Protein AF-A0A3C1SUD7-F1 (afdb_monomer_lite)

Secondary structure (DSSP, 8-state):
--HHHHHHHHHHHHHT--S----HHHHHHHHHHHHHHHHHHHHHHHHHHHHHHTT--HHHHHHTSTT--HHHHHHHHTTSSPPPHHHHHHHHHHHTS-HHHHTTS--STTS-HHHHHHHHHHHHS-HHHHHHHHHHHHHHHHHHHTTSPPPPP------

Structure (mmCIF, N/CA/C/O backbone):
data_AF-A0A3C1SUD7-F1
#
_entry.id   AF-A0A3C1SUD7-F1
#
loop_
_atom_site.group_PDB
_atom_site.id
_atom_site.type_symbol
_atom_site.label_atom_id
_atom_site.label_alt_id
_atom_site.label_comp_id
_atom_site.label_asym_id
_atom_site.label_entity_id
_atom_site.label_seq_id
_atom_site.pdbx_PDB_ins_code
_atom_site.Cartn_x
_atom_site.Cartn_y
_atom_site.Cartn_z
_atom_site.occupancy
_atom_site.B_iso_or_equiv
_atom_site.auth_seq_id
_atom_site.auth_comp_id
_atom_site.auth_asym_id
_atom_site.auth_atom_id
_atom_site.pdbx_PDB_model_num
ATOM 1 N N . MET A 1 1 ? -6.027 -28.498 -13.500 1.00 49.06 1 MET A N 1
ATOM 2 C CA . MET A 1 1 ? -5.693 -28.806 -14.909 1.00 49.06 1 MET A CA 1
ATOM 3 C C . MET A 1 1 ? -4.514 -29.762 -14.927 1.00 49.06 1 MET A C 1
ATOM 5 O O . MET A 1 1 ? -3.540 -29.507 -14.231 1.00 49.06 1 MET A O 1
ATOM 9 N N . ASP A 1 2 ? -4.623 -30.867 -15.660 1.00 50.50 2 ASP A N 1
ATOM 10 C CA . ASP A 1 2 ? -3.575 -31.888 -15.767 1.00 50.50 2 ASP A CA 1
ATOM 11 C C . ASP A 1 2 ? -2.353 -31.338 -16.530 1.00 50.50 2 ASP A C 1
ATOM 13 O O . ASP A 1 2 ? -2.464 -30.902 -17.681 1.00 50.50 2 ASP A O 1
ATOM 17 N N . LYS A 1 3 ? -1.181 -31.347 -15.877 1.00 41.31 3 LYS A N 1
ATOM 18 C CA . LYS A 1 3 ? 0.098 -30.845 -16.417 1.00 41.31 3 LYS A CA 1
ATOM 19 C C . LYS A 1 3 ? 0.487 -31.544 -17.729 1.00 41.31 3 LYS A C 1
ATOM 21 O O . LYS A 1 3 ? 1.135 -30.938 -18.581 1.00 41.31 3 LYS A O 1
ATOM 26 N N . THR A 1 4 ? 0.024 -32.776 -17.925 1.00 48.00 4 THR A N 1
ATOM 27 C CA . THR A 1 4 ? 0.282 -33.605 -19.110 1.00 48.00 4 THR A CA 1
ATOM 28 C C . THR A 1 4 ? -0.494 -33.114 -20.334 1.00 48.00 4 THR A C 1
ATOM 30 O O . THR A 1 4 ? 0.009 -33.145 -21.459 1.00 48.00 4 THR A O 1
ATOM 33 N N . ILE A 1 5 ? -1.708 -32.595 -20.120 1.00 55.41 5 ILE A N 1
ATOM 34 C CA . ILE A 1 5 ? -2.560 -32.035 -21.179 1.00 55.41 5 ILE A CA 1
ATOM 35 C C . ILE A 1 5 ? -2.027 -30.669 -21.629 1.00 55.41 5 ILE A C 1
ATOM 37 O O . ILE A 1 5 ? -2.011 -30.381 -22.826 1.00 55.41 5 ILE A O 1
ATOM 41 N N . TYR A 1 6 ? -1.528 -29.849 -20.696 1.00 51.22 6 TYR A N 1
ATOM 42 C CA . TYR A 1 6 ? -0.925 -28.550 -21.015 1.00 51.22 6 TYR A CA 1
ATOM 43 C C . TYR A 1 6 ? 0.337 -28.708 -21.874 1.00 51.22 6 TYR A C 1
ATOM 45 O O . TYR A 1 6 ? 0.455 -28.067 -22.917 1.00 51.22 6 TYR A O 1
ATOM 53 N N . ALA A 1 7 ? 1.228 -29.634 -21.506 1.00 52.72 7 ALA A N 1
ATOM 54 C CA . ALA A 1 7 ? 2.446 -29.908 -22.265 1.00 52.72 7 ALA A CA 1
ATOM 55 C C . ALA A 1 7 ? 2.154 -30.380 -23.703 1.00 52.72 7 ALA A C 1
ATOM 57 O O . ALA A 1 7 ? 2.740 -29.857 -24.650 1.00 52.72 7 ALA A O 1
ATOM 58 N N . LYS A 1 8 ? 1.196 -31.302 -23.893 1.00 57.69 8 LYS A N 1
ATOM 59 C CA . LYS A 1 8 ? 0.805 -31.783 -25.233 1.00 57.69 8 LYS A CA 1
ATOM 60 C C . LYS A 1 8 ? 0.144 -30.699 -26.086 1.00 57.69 8 LYS A C 1
ATOM 62 O O . LYS A 1 8 ? 0.403 -30.630 -27.285 1.00 57.69 8 LYS A O 1
ATOM 67 N N . ARG A 1 9 ? -0.683 -29.838 -25.483 1.00 54.16 9 ARG A N 1
ATOM 68 C CA . ARG A 1 9 ? -1.371 -28.748 -26.194 1.00 54.16 9 ARG A CA 1
ATOM 69 C C . ARG A 1 9 ? -0.389 -27.685 -26.682 1.00 54.16 9 ARG A C 1
ATOM 71 O O . ARG A 1 9 ? -0.477 -27.272 -27.831 1.00 54.16 9 ARG A O 1
ATOM 78 N N . VAL A 1 10 ? 0.568 -27.299 -25.837 1.00 53.66 10 VAL A N 1
ATOM 79 C CA . VAL A 1 10 ? 1.626 -26.348 -26.208 1.00 53.66 10 VAL A CA 1
ATOM 80 C C . VAL A 1 10 ? 2.539 -26.952 -27.278 1.00 53.66 10 VAL A C 1
ATOM 82 O O . VAL A 1 10 ? 2.868 -26.270 -28.243 1.00 53.66 10 VAL A O 1
ATOM 85 N N . PHE A 1 11 ? 2.882 -28.240 -27.168 1.00 58.59 11 PHE A N 1
ATOM 86 C CA . PHE A 1 11 ? 3.695 -28.936 -28.168 1.00 58.59 11 PHE A CA 1
ATOM 87 C C . PHE A 1 11 ? 3.020 -28.960 -29.551 1.00 58.59 11 PHE A C 1
ATOM 89 O O . PHE A 1 11 ? 3.641 -28.579 -30.537 1.00 58.59 11 PHE A O 1
ATOM 96 N N . LEU A 1 12 ? 1.726 -29.300 -29.626 1.00 53.38 12 LEU A N 1
ATOM 97 C CA . LEU A 1 12 ? 0.961 -29.333 -30.885 1.00 53.38 12 LEU A CA 1
ATOM 98 C C . LEU A 1 12 ? 0.790 -27.957 -31.551 1.00 53.38 12 LEU A C 1
ATOM 100 O O . LEU A 1 12 ? 0.655 -27.872 -32.770 1.00 53.38 12 LEU A O 1
ATOM 104 N N . GLN A 1 13 ? 0.814 -26.875 -30.775 1.00 56.53 13 GLN A N 1
ATOM 105 C CA . GLN A 1 13 ? 0.684 -25.511 -31.293 1.00 56.53 13 GLN A CA 1
ATOM 106 C C . GLN A 1 13 ? 1.989 -24.989 -31.925 1.00 56.53 13 GLN A C 1
ATOM 108 O O . GLN A 1 13 ? 1.945 -24.104 -32.776 1.00 56.53 13 GLN A O 1
ATOM 113 N N . VAL A 1 14 ? 3.138 -25.562 -31.542 1.00 54.75 14 VAL A N 1
ATOM 114 C CA . VAL A 1 14 ? 4.476 -25.205 -32.049 1.00 54.75 14 VAL A CA 1
ATOM 115 C C . VAL A 1 14 ? 4.764 -25.852 -33.405 1.00 54.75 14 VAL A C 1
ATOM 117 O O . VAL A 1 14 ? 5.370 -25.220 -34.263 1.00 54.75 14 VAL A O 1
ATOM 120 N N . ILE A 1 15 ? 4.287 -27.079 -33.634 1.00 57.62 15 ILE A N 1
ATOM 121 C CA . ILE A 1 15 ? 4.519 -27.814 -34.894 1.00 57.62 15 ILE A CA 1
ATOM 122 C C . ILE A 1 15 ? 3.728 -27.251 -36.088 1.00 57.62 15 ILE A C 1
ATOM 124 O O . ILE A 1 15 ? 4.127 -27.462 -37.227 1.00 57.62 15 ILE A O 1
ATOM 128 N N . ASN A 1 16 ? 2.638 -26.513 -35.847 1.00 53.56 16 ASN A N 1
ATOM 129 C CA . ASN A 1 16 ? 1.698 -26.080 -36.891 1.00 53.56 16 ASN A CA 1
ATOM 130 C C . ASN A 1 16 ? 1.802 -24.593 -37.291 1.00 53.56 16 ASN A C 1
ATOM 132 O O . ASN A 1 16 ? 0.890 -24.086 -37.943 1.00 53.56 16 ASN A O 1
ATOM 136 N N . ASN A 1 17 ? 2.870 -23.868 -36.925 1.00 53.12 17 ASN A N 1
ATOM 137 C CA . ASN A 1 17 ? 3.029 -22.455 -37.301 1.00 53.12 17 ASN A CA 1
ATOM 138 C C . ASN A 1 17 ? 4.088 -22.261 -38.413 1.00 53.12 17 ASN A C 1
ATOM 140 O O . ASN A 1 17 ? 5.283 -22.311 -38.127 1.00 53.12 17 ASN A O 1
ATOM 144 N N . PRO A 1 18 ? 3.686 -22.009 -39.676 1.00 49.19 18 PRO A N 1
ATOM 145 C CA . PRO A 1 18 ? 4.590 -21.977 -40.829 1.00 49.19 18 PRO A CA 1
ATOM 146 C C . PRO A 1 18 ? 5.367 -20.658 -41.006 1.00 49.19 18 PRO A C 1
ATOM 148 O O . PRO A 1 18 ? 6.053 -20.492 -42.014 1.00 49.19 18 PRO A O 1
ATOM 151 N N . LYS A 1 19 ? 5.277 -19.694 -40.075 1.00 53.25 19 LYS A N 1
ATOM 152 C CA . LYS A 1 19 ? 6.020 -18.424 -40.160 1.00 53.25 19 LYS A CA 1
ATOM 153 C C . LYS A 1 19 ? 6.864 -18.167 -38.913 1.00 53.25 19 LYS A C 1
ATOM 155 O O . LYS A 1 19 ? 6.362 -17.713 -37.889 1.00 53.25 19 LYS A O 1
ATOM 160 N N . GLY A 1 20 ? 8.170 -18.376 -39.070 1.00 49.78 20 GLY A N 1
ATOM 161 C CA . GLY A 1 20 ? 9.206 -17.934 -38.141 1.00 49.78 20 GLY A CA 1
ATOM 162 C C . GLY A 1 20 ? 9.570 -18.990 -37.104 1.00 49.78 20 GLY A C 1
ATOM 163 O O . GLY A 1 20 ? 8.829 -19.220 -36.152 1.00 49.78 20 GLY A O 1
ATOM 164 N N . HIS A 1 21 ? 10.752 -19.585 -37.265 1.00 49.47 21 HIS A N 1
ATOM 165 C CA . HIS A 1 21 ? 11.406 -20.390 -36.237 1.00 49.47 21 HIS A CA 1
ATOM 166 C C . HIS A 1 21 ? 11.761 -19.505 -35.029 1.00 49.47 21 HIS A C 1
ATOM 168 O O . HIS A 1 21 ? 12.896 -19.066 -34.888 1.00 49.47 21 HIS A O 1
ATOM 174 N N . ARG A 1 22 ? 10.790 -19.218 -34.157 1.00 54.66 22 ARG A N 1
ATOM 175 C CA . ARG A 1 22 ? 11.087 -18.904 -32.756 1.00 54.66 22 ARG A CA 1
ATOM 176 C C . ARG A 1 22 ? 11.232 -20.226 -32.026 1.00 54.66 22 ARG A C 1
ATOM 178 O O . ARG A 1 22 ? 10.361 -21.090 -32.138 1.00 54.66 22 ARG A O 1
ATOM 185 N N . SER A 1 23 ? 12.346 -20.408 -31.326 1.00 57.81 23 SER A N 1
ATOM 186 C CA . SER A 1 23 ? 12.566 -21.611 -30.535 1.00 57.81 23 SER A CA 1
ATOM 187 C C . SER A 1 23 ? 11.460 -21.735 -29.473 1.00 57.81 23 SER A C 1
ATOM 189 O O . SER A 1 23 ? 10.852 -20.745 -29.050 1.00 57.81 23 SER A O 1
ATOM 191 N N . PHE A 1 24 ? 11.176 -22.958 -29.020 1.00 52.69 24 PHE A N 1
ATOM 192 C CA . PHE A 1 24 ? 10.276 -23.180 -27.882 1.00 52.69 24 PHE A CA 1
ATOM 193 C C . PHE A 1 24 ? 10.704 -22.349 -26.654 1.00 52.69 24 PHE A C 1
ATOM 195 O O . PHE A 1 24 ? 9.854 -21.827 -25.931 1.00 52.69 24 PHE A O 1
ATOM 202 N N . GLY A 1 25 ? 12.018 -22.158 -26.476 1.00 54.72 25 GLY A N 1
ATOM 203 C CA . GLY A 1 25 ? 12.594 -21.278 -25.460 1.00 54.72 25 GLY A CA 1
ATOM 204 C C . GLY A 1 25 ? 12.212 -19.809 -25.657 1.00 54.72 25 GLY A C 1
ATOM 205 O O . GLY A 1 25 ? 11.768 -19.173 -24.705 1.00 54.72 25 GLY A O 1
ATOM 206 N N . ASP A 1 26 ? 12.272 -19.298 -26.888 1.00 60.69 26 ASP A N 1
ATOM 207 C CA . ASP A 1 26 ? 11.988 -17.888 -27.204 1.00 60.69 26 ASP A CA 1
ATOM 208 C C . ASP A 1 26 ? 10.529 -17.524 -26.900 1.00 60.69 26 ASP A C 1
ATOM 210 O O . ASP A 1 26 ? 10.232 -16.424 -26.439 1.00 60.69 26 ASP A O 1
ATOM 214 N N . THR A 1 27 ? 9.608 -18.466 -27.125 1.00 61.69 27 THR A N 1
ATOM 215 C CA . THR A 1 27 ? 8.168 -18.262 -26.889 1.00 61.69 27 THR A CA 1
ATOM 216 C C . THR A 1 27 ? 7.811 -18.304 -25.399 1.00 61.69 27 THR A C 1
ATOM 218 O O . THR A 1 27 ? 6.918 -17.585 -24.952 1.00 61.69 27 THR A O 1
ATOM 221 N N . LEU A 1 28 ? 8.492 -19.135 -24.603 1.00 62.72 28 LEU A N 1
ATOM 222 C CA . LEU A 1 28 ? 8.323 -19.143 -23.144 1.00 62.72 28 LEU A CA 1
ATOM 223 C C . LEU A 1 28 ? 8.948 -17.902 -22.504 1.00 62.72 28 LEU A C 1
ATOM 225 O O . LEU A 1 28 ? 8.366 -17.314 -21.594 1.00 62.72 28 LEU A O 1
ATOM 229 N N . GLN A 1 29 ? 10.109 -17.484 -23.006 1.00 64.38 29 GLN A N 1
ATOM 230 C CA . GLN A 1 29 ? 10.806 -16.309 -22.510 1.00 64.38 29 GLN A CA 1
ATOM 231 C C . GLN A 1 29 ? 10.058 -15.019 -22.866 1.00 64.38 29 GLN A C 1
ATOM 233 O O . GLN A 1 29 ? 9.999 -14.125 -22.027 1.00 64.38 29 GLN A O 1
ATOM 238 N N . SER A 1 30 ? 9.415 -14.936 -24.040 1.00 74.00 30 SER A N 1
ATOM 239 C CA . SER A 1 30 ? 8.580 -13.782 -24.399 1.00 74.00 30 SER A CA 1
ATOM 240 C C . SER A 1 30 ? 7.351 -13.663 -23.497 1.00 74.00 30 SER A C 1
ATOM 242 O O . SER A 1 30 ? 7.120 -12.602 -22.936 1.00 74.00 30 SER A O 1
ATOM 244 N N . LYS A 1 31 ? 6.627 -14.766 -23.256 1.00 72.44 31 LYS A N 1
ATOM 245 C CA . LYS A 1 31 ? 5.445 -14.761 -22.376 1.00 72.44 31 LYS A CA 1
ATOM 246 C C . LYS A 1 31 ? 5.778 -14.354 -20.944 1.00 72.44 31 LYS A C 1
ATOM 248 O O . LYS A 1 31 ? 5.076 -13.538 -20.364 1.00 72.44 31 LYS A O 1
ATOM 253 N N . ALA A 1 32 ? 6.873 -14.877 -20.391 1.00 75.12 32 ALA A N 1
ATOM 254 C CA . ALA A 1 32 ? 7.312 -14.493 -19.053 1.00 75.12 32 ALA A CA 1
ATOM 255 C C . ALA A 1 32 ? 7.684 -13.000 -18.972 1.00 75.12 32 ALA A C 1
ATOM 257 O O . ALA A 1 32 ? 7.445 -12.360 -17.952 1.00 75.12 32 ALA A O 1
ATOM 258 N N . GLN A 1 33 ? 8.264 -12.428 -20.033 1.00 75.19 33 GLN A N 1
ATOM 259 C CA . GLN A 1 33 ? 8.561 -10.992 -20.086 1.00 75.19 33 GLN A CA 1
ATOM 260 C C . GLN A 1 33 ? 7.290 -10.146 -20.196 1.00 75.19 33 GLN A C 1
ATOM 262 O O . GLN A 1 33 ? 7.207 -9.120 -19.522 1.00 75.19 33 GLN A O 1
ATOM 267 N N . ASP A 1 34 ? 6.304 -10.591 -20.976 1.00 80.88 34 ASP A N 1
ATOM 268 C CA . ASP A 1 34 ? 5.003 -9.929 -21.102 1.00 80.88 34 ASP A CA 1
ATOM 269 C C . ASP A 1 34 ? 4.268 -9.913 -19.748 1.00 80.88 34 ASP A C 1
ATOM 271 O O . ASP A 1 34 ? 3.860 -8.852 -19.279 1.00 80.88 34 ASP A O 1
ATOM 275 N N . GLU A 1 35 ? 4.221 -11.052 -19.047 1.00 82.06 35 GLU A N 1
ATOM 276 C CA . GLU A 1 35 ? 3.640 -11.170 -17.698 1.00 82.06 35 GLU A CA 1
ATOM 277 C C . GLU A 1 35 ? 4.358 -10.272 -16.675 1.00 82.06 35 GLU A C 1
ATOM 279 O O . GLU A 1 35 ? 3.731 -9.570 -15.877 1.00 82.06 35 GLU A O 1
ATOM 284 N N . ILE A 1 36 ? 5.696 -10.246 -16.704 1.00 82.31 36 ILE A N 1
ATOM 285 C CA . ILE A 1 36 ? 6.491 -9.356 -15.847 1.00 82.31 36 ILE A CA 1
ATOM 286 C C . ILE A 1 36 ? 6.191 -7.887 -16.167 1.00 82.31 36 ILE A C 1
ATOM 288 O O . ILE A 1 36 ? 6.186 -7.052 -15.258 1.00 82.31 36 ILE A O 1
ATOM 292 N N . MET A 1 37 ? 5.980 -7.548 -17.439 1.00 86.38 37 MET A N 1
ATOM 293 C CA . MET A 1 37 ? 5.671 -6.185 -17.851 1.00 86.38 37 MET A CA 1
ATOM 294 C C . MET A 1 37 ? 4.283 -5.763 -17.367 1.00 86.38 37 MET A C 1
ATOM 296 O O . MET A 1 37 ? 4.169 -4.706 -16.744 1.00 86.38 37 MET A O 1
ATOM 300 N N . GLU A 1 38 ? 3.261 -6.601 -17.554 1.00 87.38 38 GLU A N 1
ATOM 301 C CA . GLU A 1 38 ? 1.909 -6.366 -17.026 1.00 87.38 38 GLU A CA 1
ATOM 302 C C . GLU A 1 38 ? 1.932 -6.147 -15.508 1.00 87.38 38 GLU A C 1
ATOM 304 O O . GLU A 1 38 ? 1.363 -5.177 -15.001 1.00 87.38 38 GLU A O 1
ATOM 309 N N . PHE A 1 39 ? 2.690 -6.973 -14.783 1.00 90.81 39 PHE A N 1
ATOM 310 C CA . PHE A 1 39 ? 2.852 -6.835 -13.340 1.00 90.81 39 PHE A CA 1
ATOM 311 C C . PHE A 1 39 ? 3.501 -5.504 -12.933 1.00 90.81 39 PHE A C 1
ATOM 313 O O . PHE A 1 39 ? 3.044 -4.846 -11.995 1.00 90.81 39 PHE A O 1
ATOM 320 N N . LYS A 1 40 ? 4.581 -5.084 -13.612 1.00 93.56 40 LYS A N 1
ATOM 321 C CA . LYS A 1 40 ? 5.246 -3.799 -13.323 1.00 93.56 40 LYS A CA 1
ATOM 322 C C . LYS A 1 40 ? 4.295 -2.628 -13.545 1.00 93.56 40 LYS A C 1
ATOM 324 O O . LYS A 1 40 ? 4.276 -1.708 -12.729 1.00 93.56 40 LYS A O 1
ATOM 329 N N . VAL A 1 41 ? 3.525 -2.673 -14.631 1.00 94.94 41 VAL A N 1
ATOM 330 C CA . VAL A 1 41 ? 2.547 -1.639 -14.982 1.00 94.94 41 VAL A CA 1
ATOM 331 C C . VAL A 1 41 ? 1.471 -1.536 -13.908 1.00 94.94 41 VAL A C 1
ATOM 333 O O . VAL A 1 41 ? 1.227 -0.440 -13.402 1.00 94.94 41 VAL A O 1
ATOM 336 N N . GLU A 1 42 ? 0.877 -2.655 -13.494 1.00 94.44 42 GLU A N 1
ATOM 337 C CA . GLU A 1 42 ? -0.185 -2.634 -12.486 1.00 94.44 42 GLU A CA 1
ATOM 338 C C . GLU A 1 42 ? 0.338 -2.240 -11.097 1.00 94.44 42 GLU A C 1
ATOM 340 O O . GLU A 1 42 ? -0.269 -1.410 -10.417 1.00 94.44 42 GLU A O 1
ATOM 345 N N . SER A 1 43 ? 1.510 -2.741 -10.696 1.00 96.25 43 SER A N 1
ATOM 346 C CA . SER A 1 43 ? 2.156 -2.348 -9.436 1.00 96.25 43 SER A CA 1
ATOM 347 C C . SER A 1 43 ? 2.457 -0.843 -9.401 1.00 96.25 43 SER A C 1
ATOM 349 O O . SER A 1 43 ? 2.143 -0.161 -8.420 1.00 96.25 43 SER A O 1
ATOM 351 N N . GLY A 1 44 ? 2.993 -0.298 -10.499 1.00 97.44 44 GLY A N 1
ATOM 352 C CA . GLY A 1 44 ? 3.237 1.134 -10.660 1.00 97.44 44 GLY A CA 1
ATOM 353 C C . GLY A 1 44 ? 1.954 1.966 -10.619 1.00 97.44 44 GLY A C 1
ATOM 354 O O . GLY A 1 44 ? 1.910 3.000 -9.947 1.00 97.44 44 GLY A O 1
ATOM 355 N N . ARG A 1 45 ? 0.880 1.488 -11.263 1.00 97.19 45 ARG A N 1
ATOM 356 C CA . ARG A 1 45 ? -0.446 2.122 -11.235 1.00 97.19 45 ARG A CA 1
ATOM 357 C C . ARG A 1 45 ? -1.007 2.196 -9.814 1.00 97.19 45 ARG A C 1
ATOM 359 O O . ARG A 1 45 ? -1.439 3.270 -9.396 1.00 97.19 45 ARG A O 1
ATOM 366 N N . ARG A 1 46 ? -0.972 1.091 -9.057 1.00 96.50 46 ARG A N 1
ATOM 367 C CA . ARG A 1 46 ? -1.457 1.037 -7.663 1.00 96.50 46 ARG A CA 1
ATOM 368 C C . ARG A 1 46 ? -0.669 1.962 -6.747 1.00 96.50 46 ARG A C 1
ATOM 370 O O . ARG A 1 46 ? -1.270 2.675 -5.946 1.00 96.50 46 ARG A O 1
ATOM 377 N N . LEU A 1 47 ? 0.658 1.991 -6.893 1.00 98.12 47 LEU A N 1
ATOM 378 C CA . LEU A 1 47 ? 1.518 2.913 -6.151 1.00 98.12 47 LEU A CA 1
ATOM 379 C C . LEU A 1 47 ? 1.101 4.371 -6.388 1.00 98.12 47 LEU A C 1
ATOM 381 O O . LEU A 1 47 ? 0.855 5.094 -5.420 1.00 98.12 47 LEU A O 1
ATOM 385 N N . ARG A 1 48 ? 0.965 4.771 -7.660 1.00 98.25 48 ARG A N 1
ATOM 386 C CA . ARG A 1 48 ? 0.538 6.124 -8.039 1.00 98.25 48 ARG A CA 1
ATOM 387 C C . ARG A 1 48 ? -0.825 6.468 -7.447 1.00 98.25 48 ARG A C 1
ATOM 389 O O . ARG A 1 48 ? -0.959 7.493 -6.793 1.00 98.25 48 ARG A O 1
ATOM 396 N N . GLN A 1 49 ? -1.809 5.582 -7.590 1.00 96.44 49 GLN A N 1
ATOM 397 C CA . GLN A 1 49 ? -3.152 5.789 -7.039 1.00 96.44 49 GLN A CA 1
ATOM 398 C C . GLN A 1 49 ? -3.147 5.986 -5.522 1.00 96.44 49 GLN A C 1
ATOM 400 O O . GLN A 1 49 ? -3.836 6.866 -5.010 1.00 96.44 49 GLN A O 1
ATOM 405 N N . CYS A 1 50 ? -2.380 5.179 -4.786 1.00 96.38 50 CYS A N 1
ATOM 406 C CA . CYS A 1 50 ? -2.263 5.341 -3.342 1.00 96.38 50 CYS A CA 1
ATOM 407 C C . CYS A 1 50 ? -1.601 6.667 -2.962 1.00 96.38 50 CYS A C 1
ATOM 409 O O . CYS A 1 50 ? -2.044 7.298 -2.003 1.00 96.38 50 CYS A O 1
ATOM 411 N N . ARG A 1 51 ? -0.565 7.085 -3.699 1.00 98.19 51 ARG A N 1
ATOM 412 C CA . ARG A 1 51 ? 0.115 8.365 -3.481 1.00 98.19 51 ARG A CA 1
ATOM 413 C C . ARG A 1 51 ? -0.825 9.544 -3.758 1.00 98.19 51 ARG A C 1
ATOM 415 O O . ARG A 1 51 ? -0.970 10.410 -2.899 1.00 98.19 51 ARG A O 1
ATOM 422 N N . ASP A 1 52 ? -1.506 9.530 -4.903 1.00 97.44 52 ASP A N 1
ATOM 423 C CA . ASP A 1 52 ? -2.431 10.584 -5.334 1.00 97.44 52 ASP A CA 1
ATOM 424 C C . ASP A 1 52 ? -3.644 10.695 -4.393 1.00 97.44 52 ASP A C 1
ATOM 426 O O . ASP A 1 52 ? -4.058 11.800 -4.053 1.00 97.44 52 ASP A O 1
ATOM 430 N N . ARG A 1 53 ? -4.165 9.569 -3.880 1.00 95.75 53 ARG A N 1
ATOM 431 C CA . ARG A 1 53 ? -5.236 9.551 -2.860 1.00 95.75 53 ARG A CA 1
ATOM 432 C C . ARG A 1 53 ? -4.860 10.317 -1.590 1.00 95.75 53 ARG A C 1
ATOM 434 O O . ARG A 1 53 ? -5.735 10.869 -0.932 1.00 95.75 53 ARG A O 1
ATOM 441 N N . LEU A 1 54 ? -3.581 10.311 -1.225 1.00 94.81 54 LEU A N 1
ATOM 442 C CA . LEU A 1 54 ? -3.062 11.036 -0.065 1.00 94.81 54 LEU A CA 1
ATOM 443 C C . LEU A 1 54 ? -2.576 12.451 -0.416 1.00 94.81 54 LEU A C 1
ATOM 445 O O . LEU A 1 54 ? -2.090 13.148 0.471 1.00 94.81 54 LEU A O 1
ATOM 449 N N . GLY A 1 55 ? -2.682 12.867 -1.684 1.00 97.38 55 GLY A N 1
ATOM 450 C CA . GLY A 1 55 ? -2.234 14.175 -2.159 1.00 97.38 55 GLY A CA 1
ATOM 451 C C . GLY A 1 55 ? -0.721 14.383 -2.084 1.00 97.38 55 GLY A C 1
ATOM 452 O O . GLY A 1 55 ? -0.283 15.525 -2.021 1.00 97.38 55 GLY A O 1
ATOM 453 N N . LEU A 1 56 ? 0.070 13.305 -2.050 1.00 98.00 56 LEU A N 1
ATOM 454 C CA . LEU A 1 56 ? 1.518 13.395 -1.856 1.00 98.00 56 LEU A CA 1
ATOM 455 C C . LEU A 1 56 ? 2.263 13.592 -3.179 1.00 98.00 56 LEU A C 1
ATOM 457 O O . LEU A 1 56 ? 2.013 12.886 -4.164 1.00 98.00 56 LEU A O 1
ATOM 461 N N . THR A 1 57 ? 3.266 14.466 -3.181 1.00 98.44 57 THR A N 1
ATOM 462 C CA . THR A 1 57 ? 4.268 14.509 -4.256 1.00 98.44 57 THR A CA 1
ATOM 463 C C . THR A 1 57 ? 5.240 13.324 -4.157 1.00 98.44 57 THR A C 1
ATOM 465 O O . THR A 1 57 ? 5.269 12.582 -3.166 1.00 98.44 57 THR A O 1
ATOM 468 N N . LEU A 1 58 ? 6.057 13.107 -5.196 1.00 98.50 58 LEU A N 1
ATOM 469 C CA . LEU A 1 58 ? 7.100 12.073 -5.164 1.00 98.50 58 LEU A CA 1
ATOM 470 C C . LEU A 1 58 ? 8.142 12.374 -4.077 1.00 98.50 58 LEU A C 1
ATOM 472 O O . LEU A 1 58 ? 8.619 11.462 -3.401 1.00 98.50 58 LEU A O 1
ATOM 476 N N . GLU A 1 59 ? 8.472 13.650 -3.900 1.00 98.44 59 GLU A N 1
ATOM 477 C CA . GLU A 1 59 ? 9.416 14.168 -2.915 1.00 98.44 59 GLU A CA 1
ATOM 478 C C . GLU A 1 59 ? 8.894 13.959 -1.495 1.00 98.44 59 GLU A C 1
ATOM 480 O O . GLU A 1 59 ? 9.629 13.480 -0.632 1.00 98.44 59 GLU A O 1
ATOM 485 N N . GLU A 1 60 ? 7.614 14.241 -1.257 1.00 98.50 60 GLU A N 1
ATOM 486 C CA . GLU A 1 60 ? 6.979 14.040 0.045 1.00 98.50 60 GLU A CA 1
ATOM 487 C C . GLU A 1 60 ? 6.894 12.560 0.416 1.00 98.50 60 GLU A C 1
ATOM 489 O O . GLU A 1 60 ? 7.191 12.187 1.554 1.00 98.50 60 GLU A O 1
ATOM 494 N N . LEU A 1 61 ? 6.531 11.694 -0.538 1.00 98.44 61 LEU A N 1
ATOM 495 C CA . LEU A 1 61 ? 6.513 10.253 -0.297 1.00 98.44 61 LEU A CA 1
ATOM 496 C C . LEU A 1 61 ? 7.927 9.719 -0.027 1.00 98.44 61 LEU A C 1
ATOM 498 O O . LEU A 1 61 ? 8.110 8.914 0.888 1.00 98.44 61 LEU A O 1
ATOM 502 N N . ALA A 1 62 ? 8.933 10.184 -0.774 1.00 98.44 62 ALA A N 1
ATOM 503 C CA . ALA A 1 62 ? 10.331 9.818 -0.553 1.00 98.44 62 ALA A CA 1
ATOM 504 C C . ALA A 1 62 ? 10.835 10.270 0.824 1.00 98.44 62 ALA A C 1
ATOM 506 O O . ALA A 1 62 ? 11.425 9.474 1.552 1.00 98.44 62 ALA A O 1
ATOM 507 N N . ALA A 1 63 ? 10.544 11.512 1.223 1.00 98.12 63 ALA A N 1
ATOM 508 C CA . ALA A 1 63 ? 10.923 12.052 2.527 1.00 98.12 63 ALA A CA 1
ATOM 509 C C . ALA A 1 63 ? 10.330 11.237 3.690 1.00 98.12 63 ALA A C 1
ATOM 511 O O . ALA A 1 63 ? 10.976 11.056 4.721 1.00 98.12 63 ALA A O 1
ATOM 512 N N . ARG A 1 64 ? 9.124 10.686 3.506 1.00 98.06 64 ARG A N 1
ATOM 513 C CA . ARG A 1 64 ? 8.452 9.818 4.486 1.00 98.06 64 ARG A CA 1
ATOM 514 C C . ARG A 1 64 ? 8.895 8.352 4.422 1.00 98.06 64 ARG A C 1
ATOM 516 O O . ARG A 1 64 ? 8.509 7.575 5.292 1.00 98.06 64 ARG A O 1
ATOM 523 N N . THR A 1 65 ? 9.697 7.958 3.428 1.00 97.44 65 THR A N 1
ATOM 524 C CA . THR A 1 65 ? 10.054 6.554 3.169 1.00 97.44 65 THR A CA 1
ATOM 525 C C . THR A 1 65 ? 11.575 6.327 3.197 1.00 97.44 65 THR A C 1
ATOM 527 O O . THR A 1 65 ? 12.245 6.408 2.163 1.00 97.44 65 THR A O 1
ATOM 530 N N . PRO A 1 66 ? 12.156 5.957 4.355 1.00 94.25 66 PRO A N 1
ATOM 531 C CA . PRO A 1 66 ? 13.604 5.833 4.515 1.00 94.25 66 PRO A CA 1
ATOM 532 C C . PRO A 1 66 ? 14.287 4.900 3.498 1.00 94.25 66 PRO A C 1
ATOM 534 O O . PRO A 1 66 ? 14.001 3.696 3.400 1.00 94.25 66 PRO A O 1
ATOM 537 N N . GLY A 1 67 ? 15.265 5.451 2.774 1.00 95.19 67 GLY A N 1
ATOM 538 C CA . GLY A 1 67 ? 16.093 4.721 1.808 1.00 95.19 67 GLY A CA 1
ATOM 539 C C . GLY A 1 67 ? 15.464 4.538 0.420 1.00 95.19 67 GLY A C 1
ATOM 540 O O . GLY A 1 67 ? 15.961 3.726 -0.368 1.00 95.19 67 GLY A O 1
ATOM 541 N N . ILE A 1 68 ? 14.386 5.262 0.102 1.00 97.38 68 ILE A N 1
ATOM 542 C CA . ILE A 1 68 ? 13.776 5.280 -1.231 1.00 97.38 68 ILE A CA 1
ATOM 543 C C . ILE A 1 68 ? 13.720 6.727 -1.730 1.00 97.38 68 ILE A C 1
ATOM 545 O O . ILE A 1 68 ? 13.088 7.575 -1.118 1.00 97.38 68 ILE A O 1
ATOM 549 N N . SER A 1 69 ? 14.393 7.010 -2.847 1.00 98.31 69 SER A N 1
ATOM 550 C CA . SER A 1 69 ? 14.403 8.343 -3.457 1.00 98.31 69 SER A CA 1
ATOM 551 C C . SER A 1 69 ? 13.161 8.597 -4.317 1.00 98.31 69 SER A C 1
ATOM 553 O O . SER A 1 69 ? 12.562 7.655 -4.838 1.00 98.31 69 SER A O 1
ATOM 555 N N . ALA A 1 70 ? 12.834 9.872 -4.554 1.00 98.25 70 ALA A N 1
ATOM 556 C CA . ALA A 1 70 ? 11.731 10.282 -5.430 1.00 98.25 70 ALA A CA 1
ATOM 557 C C . ALA A 1 70 ? 11.875 9.699 -6.851 1.00 98.25 70 ALA A C 1
ATOM 559 O O . ALA A 1 70 ? 10.932 9.143 -7.407 1.00 98.25 70 ALA A O 1
ATOM 560 N N . SER A 1 71 ? 13.096 9.702 -7.399 1.00 98.31 71 SER A N 1
ATOM 561 C CA . SER A 1 71 ? 13.410 9.056 -8.683 1.00 98.31 71 SER A CA 1
ATOM 562 C C . SER A 1 71 ? 13.154 7.542 -8.662 1.00 98.31 71 SER A C 1
ATOM 564 O O . SER A 1 71 ? 12.611 6.990 -9.618 1.00 98.31 71 SER A O 1
ATOM 566 N N . ARG A 1 72 ? 13.482 6.851 -7.560 1.00 98.12 72 ARG A N 1
ATOM 567 C CA . ARG A 1 72 ? 13.212 5.413 -7.428 1.00 98.12 72 ARG A CA 1
ATOM 568 C C . ARG A 1 72 ? 11.708 5.125 -7.404 1.00 98.12 72 ARG A C 1
ATOM 570 O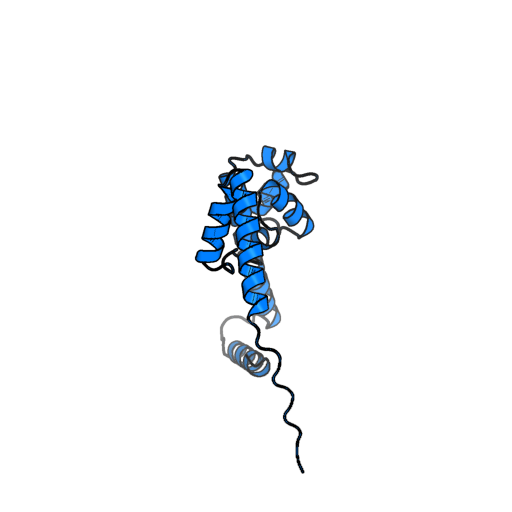 O . ARG A 1 72 ? 11.295 4.150 -8.019 1.00 98.12 72 ARG A O 1
ATOM 577 N N . ILE A 1 73 ? 10.915 5.978 -6.754 1.00 98.56 73 ILE A N 1
ATOM 578 C CA . ILE A 1 73 ? 9.444 5.907 -6.761 1.00 98.56 73 ILE A CA 1
ATOM 579 C C . ILE A 1 73 ? 8.910 6.145 -8.177 1.00 98.56 73 ILE A C 1
ATOM 581 O O . ILE A 1 73 ? 8.130 5.335 -8.668 1.00 98.56 73 ILE A O 1
ATOM 585 N N . SER A 1 74 ? 9.393 7.181 -8.869 1.00 98.44 74 SER A N 1
ATOM 586 C CA . SER A 1 74 ? 9.018 7.468 -10.261 1.00 98.44 74 SER A CA 1
ATOM 587 C C . SER A 1 74 ? 9.274 6.272 -11.186 1.00 98.44 74 SER A C 1
ATOM 589 O O . SER A 1 74 ? 8.385 5.858 -11.927 1.00 98.44 74 SER A O 1
ATOM 591 N N . ASN A 1 75 ? 10.440 5.626 -11.067 1.00 98.25 75 ASN A N 1
ATOM 592 C CA . ASN A 1 75 ? 10.766 4.427 -11.845 1.00 98.25 75 ASN A CA 1
ATOM 593 C C . ASN A 1 75 ? 9.802 3.258 -11.588 1.00 98.25 75 ASN A C 1
ATOM 595 O O . ASN A 1 75 ? 9.565 2.461 -12.496 1.00 98.25 75 ASN A O 1
ATOM 599 N N . TYR A 1 76 ? 9.261 3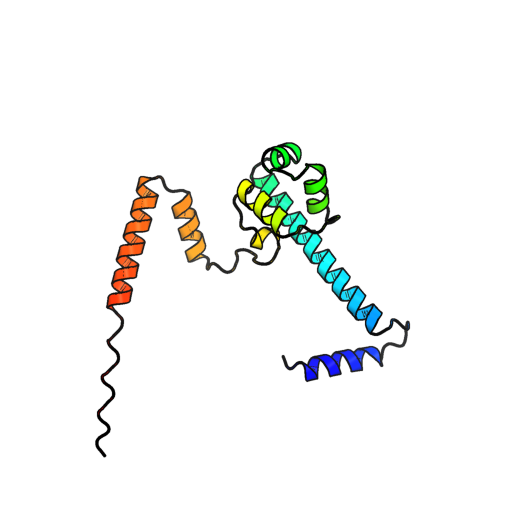.132 -10.372 1.00 98.12 76 TYR A N 1
ATOM 600 C CA . TYR A 1 76 ? 8.216 2.149 -10.081 1.00 98.12 76 TYR A CA 1
ATOM 601 C C . TYR A 1 76 ? 6.897 2.537 -10.751 1.00 98.12 76 TYR A C 1
ATOM 603 O O . TYR A 1 76 ? 6.310 1.716 -11.448 1.00 98.12 76 TYR A O 1
ATOM 611 N N . GLU A 1 77 ? 6.456 3.790 -10.608 1.00 98.19 77 GLU A N 1
ATOM 612 C CA . GLU A 1 77 ? 5.198 4.259 -11.205 1.00 98.19 77 GLU A CA 1
ATOM 613 C C . GLU A 1 77 ? 5.200 4.248 -12.741 1.00 98.19 77 GLU A C 1
ATOM 615 O O . GLU A 1 77 ? 4.143 4.162 -13.362 1.00 98.19 77 GLU A O 1
ATOM 620 N N . GLN A 1 78 ? 6.376 4.348 -13.361 1.00 97.25 78 GLN A N 1
ATOM 621 C CA . GLN A 1 78 ? 6.565 4.281 -14.812 1.00 97.25 78 GLN A CA 1
ATOM 622 C C . GLN A 1 78 ? 6.855 2.860 -15.321 1.00 97.25 78 GLN A C 1
ATOM 624 O O . GLN A 1 78 ? 7.186 2.691 -16.491 1.00 97.25 78 GLN A O 1
ATOM 629 N N . ALA A 1 79 ? 6.783 1.840 -14.457 1.00 96.06 79 ALA A N 1
ATOM 630 C CA . ALA A 1 79 ? 7.103 0.448 -14.787 1.00 96.06 79 ALA A CA 1
ATOM 631 C C . ALA A 1 79 ? 8.540 0.217 -15.312 1.00 96.06 79 ALA A C 1
ATOM 633 O O . ALA A 1 79 ? 8.863 -0.860 -15.815 1.00 96.06 79 ALA A O 1
ATOM 634 N N . LEU A 1 80 ? 9.442 1.188 -15.135 1.00 94.50 80 LEU A N 1
ATOM 635 C CA . LEU A 1 80 ? 10.858 1.076 -15.501 1.00 94.50 80 LEU A CA 1
ATOM 636 C C . LEU A 1 80 ? 11.614 0.148 -14.546 1.00 94.50 80 LEU A C 1
ATOM 638 O O . LEU A 1 80 ? 12.640 -0.437 -14.899 1.00 94.50 80 LEU A O 1
ATOM 642 N N . ARG A 1 81 ? 11.107 -0.010 -13.320 1.00 94.44 81 ARG A N 1
ATOM 643 C CA . ARG A 1 81 ? 11.684 -0.890 -12.308 1.00 94.44 81 ARG A CA 1
ATOM 644 C C . ARG A 1 81 ? 10.602 -1.706 -11.616 1.00 94.44 81 ARG A C 1
ATOM 646 O O . ARG A 1 81 ? 9.544 -1.198 -11.271 1.00 94.44 81 ARG A O 1
ATOM 653 N N . LEU A 1 82 ? 10.914 -2.972 -11.353 1.00 92.50 82 LEU A N 1
ATOM 654 C CA . LEU A 1 82 ? 10.081 -3.836 -10.525 1.00 92.50 82 LEU A CA 1
ATOM 655 C C . LEU A 1 82 ? 10.286 -3.504 -9.041 1.00 92.50 82 LEU A C 1
ATOM 657 O O . LEU A 1 82 ? 11.423 -3.521 -8.554 1.00 92.50 82 LEU A O 1
ATOM 661 N N . MET A 1 83 ? 9.194 -3.243 -8.326 1.00 94.19 83 MET A N 1
ATOM 662 C CA . MET A 1 83 ? 9.210 -3.086 -6.875 1.00 94.19 83 MET A CA 1
ATOM 663 C C . MET A 1 83 ? 9.459 -4.444 -6.208 1.00 94.19 83 MET A C 1
ATOM 665 O O . MET A 1 83 ? 8.784 -5.427 -6.511 1.00 94.19 83 MET A O 1
ATOM 669 N N . ARG A 1 84 ? 10.448 -4.517 -5.310 1.00 94.56 84 ARG A N 1
ATOM 670 C CA . ARG A 1 84 ? 10.718 -5.725 -4.519 1.00 94.56 84 ARG A CA 1
ATOM 671 C C . ARG A 1 84 ? 10.048 -5.613 -3.149 1.00 94.56 84 ARG A C 1
ATOM 673 O O . ARG A 1 84 ? 9.608 -4.542 -2.732 1.00 94.56 84 ARG A O 1
ATOM 680 N N . GLN A 1 85 ? 9.978 -6.745 -2.454 1.00 96.06 85 GLN A N 1
ATOM 681 C CA . GLN A 1 85 ? 9.305 -6.867 -1.162 1.00 96.06 85 GLN A CA 1
ATOM 682 C C . GLN A 1 85 ? 9.762 -5.822 -0.119 1.00 96.06 85 GLN A C 1
ATOM 684 O O . GLN A 1 85 ? 8.886 -5.212 0.497 1.00 96.06 85 GLN A O 1
ATOM 689 N N . PRO A 1 86 ? 11.069 -5.554 0.101 1.00 96.62 86 PRO A N 1
ATOM 690 C CA . PRO A 1 86 ? 11.484 -4.589 1.123 1.00 96.62 86 PRO A CA 1
ATOM 691 C C . PRO A 1 86 ? 10.974 -3.171 0.844 1.00 96.62 86 PRO A C 1
ATOM 693 O O . PRO A 1 86 ? 10.542 -2.470 1.760 1.00 96.62 86 PRO A O 1
ATOM 696 N N . GLU A 1 87 ? 10.995 -2.746 -0.418 1.00 97.19 87 GLU A N 1
ATOM 697 C CA . GLU A 1 87 ? 10.496 -1.441 -0.838 1.00 97.19 87 GLU A CA 1
ATOM 698 C C . GLU A 1 87 ? 8.977 -1.357 -0.736 1.00 97.19 87 GLU A C 1
ATOM 700 O O . GLU A 1 87 ? 8.466 -0.360 -0.226 1.00 97.19 87 GLU A O 1
ATOM 705 N N . ALA A 1 88 ? 8.270 -2.419 -1.130 1.00 97.19 88 ALA A N 1
ATOM 706 C CA . ALA A 1 88 ? 6.821 -2.502 -0.988 1.00 97.19 88 ALA A CA 1
ATOM 707 C C . ALA A 1 88 ? 6.390 -2.355 0.476 1.00 97.19 88 ALA A C 1
ATOM 709 O O . ALA A 1 88 ? 5.484 -1.583 0.764 1.00 97.19 88 ALA A O 1
ATOM 710 N N . ILE A 1 89 ? 7.075 -3.018 1.417 1.00 97.31 89 ILE A N 1
ATOM 711 C CA . ILE A 1 89 ? 6.783 -2.909 2.857 1.00 97.31 89 ILE A CA 1
ATOM 712 C C . ILE A 1 89 ? 6.964 -1.473 3.359 1.00 97.31 89 ILE A C 1
ATOM 714 O O . ILE A 1 89 ? 6.144 -0.983 4.135 1.00 97.31 89 ILE A O 1
ATOM 718 N N . LYS A 1 90 ? 8.035 -0.791 2.940 1.00 97.88 90 LYS A N 1
ATOM 719 C CA . LYS A 1 90 ? 8.304 0.589 3.365 1.00 97.88 90 LYS A CA 1
ATOM 720 C C . LYS A 1 90 ? 7.252 1.561 2.830 1.00 97.88 90 LYS A C 1
ATOM 722 O O . LYS A 1 90 ? 6.713 2.342 3.606 1.00 97.88 90 LYS A O 1
ATOM 727 N N . LEU A 1 91 ? 6.935 1.477 1.537 1.00 98.00 91 LEU A N 1
ATOM 728 C CA . LEU A 1 91 ? 5.937 2.338 0.892 1.00 98.00 91 LEU A CA 1
ATOM 729 C C . LEU A 1 91 ? 4.530 2.078 1.443 1.00 98.00 91 LEU A C 1
ATOM 731 O O . LEU A 1 91 ? 3.812 3.018 1.769 1.00 98.00 91 LEU A O 1
ATOM 735 N N . ALA A 1 92 ? 4.158 0.809 1.621 1.00 96.69 92 ALA A N 1
ATOM 736 C CA . ALA A 1 92 ? 2.860 0.391 2.147 1.00 96.69 92 ALA A CA 1
ATOM 737 C C . ALA A 1 92 ? 2.535 1.022 3.511 1.00 96.69 92 ALA A C 1
ATOM 739 O O . ALA A 1 92 ? 1.421 1.503 3.714 1.00 96.69 92 ALA A O 1
ATOM 740 N N . LYS A 1 93 ? 3.524 1.091 4.415 1.00 96.06 93 LYS A N 1
ATOM 741 C CA . LYS A 1 93 ? 3.370 1.719 5.739 1.00 96.06 93 LYS A CA 1
ATOM 742 C C . LYS A 1 93 ? 2.995 3.197 5.650 1.00 96.06 93 LYS A C 1
ATOM 744 O O . LYS A 1 93 ? 2.140 3.645 6.402 1.00 96.06 93 LYS A O 1
ATOM 749 N N . VAL A 1 94 ? 3.618 3.941 4.737 1.00 97.00 94 VAL A N 1
ATOM 750 C CA . VAL A 1 94 ? 3.340 5.375 4.549 1.00 97.00 94 VAL A CA 1
ATOM 751 C C . VAL A 1 94 ? 2.001 5.587 3.844 1.00 97.00 94 VAL A C 1
ATOM 753 O O . VAL A 1 94 ? 1.273 6.524 4.157 1.00 97.00 94 VAL A O 1
ATOM 756 N N . LEU A 1 95 ? 1.665 4.704 2.903 1.00 95.50 95 LEU A N 1
ATOM 757 C CA . LEU A 1 95 ? 0.469 4.807 2.066 1.00 95.50 95 LEU A CA 1
ATOM 758 C C . LEU A 1 95 ? -0.806 4.257 2.731 1.00 95.50 95 LEU A C 1
ATOM 760 O O . LEU A 1 95 ? -1.903 4.441 2.196 1.00 95.50 95 LEU A O 1
ATOM 764 N N . GLY A 1 96 ? -0.680 3.576 3.873 1.00 91.25 96 GLY A N 1
ATOM 765 C CA . GLY A 1 96 ? -1.806 2.965 4.581 1.00 91.25 96 GLY A CA 1
ATOM 766 C C . GLY A 1 96 ? -2.466 1.831 3.791 1.00 91.25 96 GLY A C 1
ATOM 767 O O . GLY A 1 96 ? -3.687 1.712 3.791 1.00 91.25 96 GLY A O 1
ATOM 768 N N . VAL A 1 97 ? -1.675 1.032 3.071 1.00 92.44 97 VAL A N 1
ATOM 769 C CA . VAL A 1 97 ? -2.139 -0.146 2.312 1.00 92.44 97 VAL A CA 1
ATOM 770 C C . VAL A 1 97 ? -1.278 -1.363 2.642 1.00 92.44 97 VAL A C 1
ATOM 772 O O . VAL A 1 97 ? -0.267 -1.242 3.328 1.00 92.44 97 VAL A O 1
ATOM 775 N N . SER A 1 98 ? -1.647 -2.554 2.164 1.00 92.81 98 SER A N 1
ATOM 776 C CA . SER A 1 98 ? -0.805 -3.744 2.323 1.00 92.81 98 SER A CA 1
ATOM 777 C C . SER A 1 98 ? 0.309 -3.791 1.266 1.00 92.81 98 SER A C 1
ATOM 779 O O . SER A 1 98 ? 0.138 -3.355 0.126 1.00 92.81 98 SER A O 1
ATOM 781 N N . ALA A 1 99 ? 1.462 -4.370 1.615 1.00 94.75 99 ALA A N 1
ATOM 782 C CA . ALA A 1 99 ? 2.528 -4.620 0.638 1.00 94.75 99 ALA A CA 1
ATOM 783 C C . ALA A 1 99 ? 2.074 -5.601 -0.460 1.00 94.75 99 ALA A C 1
ATOM 785 O O . ALA A 1 99 ? 2.446 -5.440 -1.618 1.00 94.75 99 ALA A O 1
ATOM 786 N N . ALA A 1 100 ? 1.223 -6.570 -0.104 1.00 93.12 100 ALA A N 1
ATOM 787 C CA . ALA A 1 100 ? 0.604 -7.506 -1.042 1.00 93.12 100 ALA A CA 1
ATOM 788 C C . ALA A 1 100 ? -0.235 -6.784 -2.109 1.00 93.12 100 ALA A C 1
ATOM 790 O O . ALA A 1 100 ? -0.153 -7.140 -3.282 1.00 93.12 100 ALA A O 1
ATOM 791 N N . TYR A 1 101 ? -0.963 -5.730 -1.722 1.00 92.62 101 TYR A N 1
ATOM 792 C CA . TYR A 1 101 ? -1.717 -4.900 -2.656 1.00 92.62 101 TYR A CA 1
ATOM 793 C C . TYR A 1 101 ? -0.804 -4.176 -3.649 1.00 92.62 101 TYR A C 1
ATOM 795 O O . TYR A 1 101 ? -1.035 -4.250 -4.855 1.00 92.62 101 TYR A O 1
ATOM 803 N N . LEU A 1 102 ? 0.272 -3.533 -3.175 1.00 94.69 102 LEU A N 1
ATOM 804 C CA . LEU A 1 102 ? 1.246 -2.874 -4.061 1.00 94.69 102 LEU A CA 1
ATOM 805 C C . LEU A 1 102 ? 1.950 -3.864 -4.996 1.00 94.69 102 LEU A C 1
ATOM 807 O O . LEU A 1 102 ? 2.286 -3.521 -6.127 1.00 94.69 102 LEU A O 1
ATOM 811 N N . MET A 1 103 ? 2.163 -5.092 -4.531 1.00 94.19 103 MET A N 1
ATOM 812 C CA . MET A 1 103 ? 2.785 -6.171 -5.291 1.00 94.19 103 MET A CA 1
ATOM 813 C C . MET A 1 103 ? 1.779 -7.025 -6.072 1.00 94.19 103 MET A C 1
ATOM 815 O O . MET A 1 103 ? 2.138 -8.125 -6.462 1.00 94.19 103 MET A O 1
ATOM 819 N N . CYS A 1 104 ? 0.536 -6.585 -6.276 1.00 91.88 104 CYS A N 1
ATOM 820 C CA . CYS A 1 104 ? -0.469 -7.324 -7.059 1.00 91.88 104 CYS A CA 1
ATOM 821 C C . CYS A 1 104 ? -0.669 -8.796 -6.635 1.00 91.88 104 CYS A C 1
ATOM 823 O O . CYS A 1 104 ? -1.068 -9.629 -7.441 1.00 91.88 104 CYS A O 1
ATOM 825 N N . VAL A 1 105 ? -0.366 -9.126 -5.376 1.00 89.44 105 VAL A N 1
ATOM 826 C CA . VAL A 1 105 ? -0.609 -10.455 -4.789 1.00 89.44 105 VAL A CA 1
ATOM 827 C C . VAL A 1 105 ? -2.064 -10.566 -4.340 1.00 89.44 105 VAL A C 1
ATOM 829 O O . VAL A 1 105 ? -2.630 -11.653 -4.299 1.00 89.44 105 VAL A O 1
ATOM 832 N N . ASP A 1 106 ? -2.654 -9.426 -3.994 1.00 84.69 106 ASP A N 1
ATOM 833 C CA . ASP A 1 106 ? -4.035 -9.298 -3.572 1.00 84.69 106 ASP A CA 1
ATOM 834 C C . ASP A 1 106 ? -4.624 -7.999 -4.142 1.00 84.69 106 ASP A C 1
ATOM 836 O O . ASP A 1 106 ? -3.960 -6.963 -4.179 1.00 84.69 106 ASP A O 1
ATOM 840 N N . ASP A 1 107 ? -5.880 -8.037 -4.565 1.00 78.25 107 ASP A N 1
ATOM 841 C CA . ASP A 1 107 ? -6.632 -6.881 -5.063 1.00 78.25 107 ASP A CA 1
ATOM 842 C C . ASP A 1 107 ? -7.465 -6.233 -3.947 1.00 78.25 107 ASP A C 1
ATOM 844 O O . ASP A 1 107 ? -8.244 -5.308 -4.174 1.00 78.25 107 ASP A O 1
ATOM 848 N N . GLY A 1 108 ? -7.355 -6.764 -2.727 1.00 67.31 108 GLY A N 1
ATOM 849 C CA . GLY A 1 108 ? -8.219 -6.455 -1.600 1.00 67.31 108 GLY A CA 1
ATOM 850 C C . GLY A 1 108 ? -9.633 -7.009 -1.779 1.00 67.31 108 GLY A C 1
ATOM 851 O O . GLY A 1 108 ? -10.458 -6.829 -0.888 1.00 67.31 108 GLY A O 1
ATOM 852 N N . SER A 1 109 ? -9.935 -7.674 -2.895 1.00 69.12 109 SER A N 1
ATOM 853 C CA . SER A 1 109 ? -11.273 -8.143 -3.276 1.00 69.12 109 SER A CA 1
ATOM 854 C C . SER A 1 109 ? -11.720 -9.420 -2.556 1.00 69.12 109 SER A C 1
ATOM 856 O O . SER A 1 109 ? -12.893 -9.776 -2.628 1.00 69.12 109 SER A O 1
ATOM 858 N N .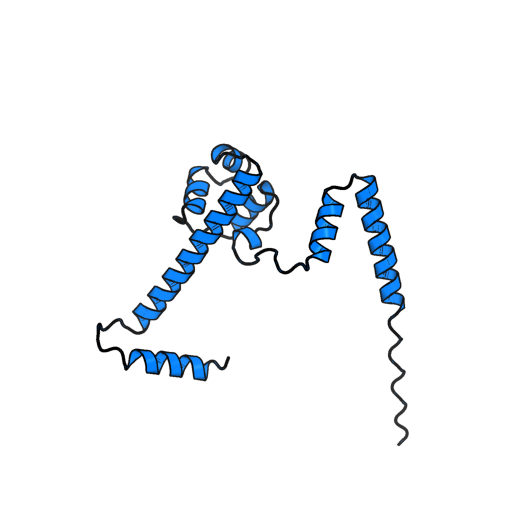 TRP A 1 110 ? -10.821 -10.085 -1.822 1.00 70.69 110 TRP A N 1
ATOM 859 C CA . TRP A 1 110 ? -11.136 -11.287 -1.036 1.00 70.69 110 TRP A CA 1
ATOM 860 C C . TRP A 1 110 ? -12.093 -11.029 0.131 1.00 70.69 110 TRP A C 1
ATOM 862 O O . TRP A 1 110 ? -12.701 -11.972 0.637 1.00 70.69 110 TRP A O 1
ATOM 872 N N . LEU A 1 111 ? -12.244 -9.774 0.570 1.00 77.50 111 LEU A N 1
ATOM 873 C CA . LEU A 1 111 ? -13.205 -9.417 1.609 1.00 77.50 111 LEU A CA 1
ATOM 874 C C . LEU A 1 111 ? -14.603 -9.236 0.995 1.00 77.50 111 LEU A C 1
ATOM 876 O O . LEU A 1 111 ? -14.787 -8.348 0.159 1.00 77.50 111 LEU A O 1
ATOM 880 N N . PRO A 1 112 ? -15.618 -10.007 1.437 1.00 84.56 112 PRO A N 1
ATOM 881 C CA . PRO A 1 112 ? -16.990 -9.827 0.976 1.00 84.56 112 PRO A CA 1
ATOM 882 C C . PRO A 1 112 ? -17.492 -8.394 1.232 1.00 84.56 112 PRO A C 1
ATOM 884 O O . PRO A 1 112 ? -17.096 -7.789 2.235 1.00 84.56 112 PRO A O 1
ATOM 887 N N . PRO A 1 113 ? -18.436 -7.860 0.429 1.00 82.94 113 PRO A N 1
ATOM 888 C CA . PRO A 1 113 ? -18.910 -6.475 0.558 1.00 82.94 113 PRO A CA 1
ATOM 889 C C . PRO A 1 113 ? -19.362 -6.097 1.974 1.00 82.94 113 PRO A C 1
ATOM 891 O O . PRO A 1 113 ? -19.103 -4.995 2.452 1.00 82.94 113 PRO A O 1
ATOM 894 N N . ARG A 1 114 ? -19.997 -7.038 2.684 1.00 86.25 114 ARG A N 1
ATOM 895 C CA . ARG A 1 114 ? -20.426 -6.839 4.073 1.00 86.25 114 ARG A CA 1
ATOM 896 C C . ARG A 1 114 ? -19.246 -6.670 5.034 1.00 86.25 114 ARG A C 1
ATOM 898 O O . ARG A 1 114 ? -19.315 -5.822 5.917 1.00 86.25 114 ARG A O 1
ATOM 905 N N . ALA A 1 115 ? -18.185 -7.457 4.861 1.00 87.44 115 ALA A N 1
ATOM 906 C CA . ALA A 1 115 ? -16.983 -7.362 5.684 1.00 87.44 115 ALA A CA 1
ATOM 907 C C . ALA A 1 115 ? -16.236 -6.049 5.415 1.00 87.44 115 ALA A C 1
ATOM 909 O O . ALA A 1 115 ? -15.828 -5.380 6.358 1.00 87.44 115 ALA A O 1
ATOM 910 N N . ARG A 1 116 ? -16.147 -5.630 4.143 1.00 84.38 116 ARG A N 1
ATOM 911 C CA . ARG A 1 116 ? -15.597 -4.317 3.777 1.00 84.38 116 ARG A CA 1
ATOM 912 C C . ARG A 1 116 ? -16.361 -3.179 4.452 1.00 84.38 116 ARG A C 1
ATOM 914 O O . ARG A 1 116 ? -15.752 -2.392 5.163 1.00 84.38 116 ARG A O 1
ATOM 921 N N . LYS A 1 117 ? -17.691 -3.158 4.312 1.00 88.31 117 LYS A N 1
ATOM 922 C CA . LYS A 1 117 ? -18.540 -2.128 4.925 1.00 88.31 117 LYS A CA 1
ATOM 923 C C . LYS A 1 117 ? -18.352 -2.042 6.443 1.00 88.31 117 LYS A C 1
ATOM 925 O O . LYS A 1 117 ? -18.367 -0.948 6.993 1.00 88.31 117 LYS A O 1
ATOM 930 N N . LEU A 1 118 ? -18.194 -3.179 7.126 1.00 92.62 118 LEU A N 1
ATOM 931 C CA . LEU A 1 118 ? -17.939 -3.194 8.568 1.00 92.62 118 LEU A CA 1
ATOM 932 C C . LEU A 1 118 ? -16.597 -2.535 8.917 1.00 92.62 118 LEU A C 1
ATOM 934 O O . LEU A 1 118 ? -16.536 -1.769 9.875 1.00 92.62 118 LEU A O 1
ATOM 938 N N . LEU A 1 119 ? -15.553 -2.804 8.131 1.00 89.56 119 LEU A N 1
ATOM 939 C CA . LEU A 1 119 ? -14.233 -2.203 8.310 1.00 89.56 119 LEU A CA 1
ATOM 940 C C . LEU A 1 119 ? -14.272 -0.683 8.085 1.00 89.56 119 LEU A C 1
ATOM 942 O O . LEU A 1 119 ? -13.734 0.065 8.895 1.00 89.56 119 LEU A O 1
ATOM 946 N N . ASP A 1 120 ? -14.976 -0.225 7.046 1.00 86.75 120 ASP A N 1
ATOM 947 C CA . ASP A 1 120 ? -15.143 1.206 6.753 1.00 86.75 120 ASP A CA 1
ATOM 948 C C . ASP A 1 120 ? -15.861 1.934 7.906 1.00 86.75 120 ASP A C 1
ATOM 950 O O . ASP A 1 120 ? -15.432 2.998 8.360 1.00 86.75 120 ASP A O 1
ATOM 954 N N . LEU A 1 121 ? -16.934 1.330 8.433 1.00 93.38 121 LEU A N 1
ATOM 955 C CA . LEU A 1 121 ? -17.654 1.854 9.597 1.00 93.38 121 LEU A CA 1
ATOM 956 C C . 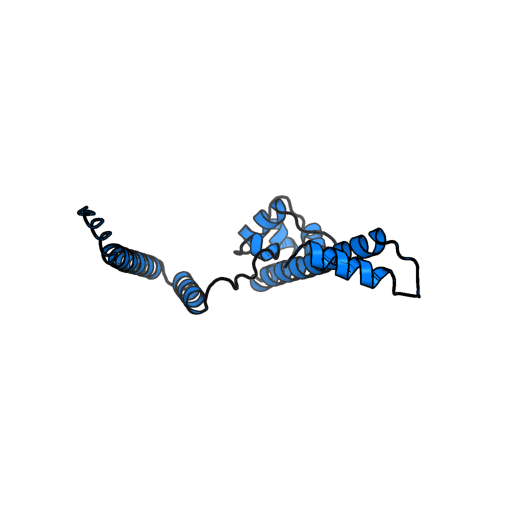LEU A 1 121 ? -16.753 1.908 10.835 1.00 93.38 121 LEU A C 1
ATOM 958 O O . LEU A 1 121 ? -16.745 2.919 11.537 1.00 93.38 121 LEU A O 1
ATOM 962 N N . PHE A 1 122 ? -15.972 0.856 11.083 1.00 95.62 122 PHE A N 1
ATOM 963 C CA . PHE A 1 122 ? -15.024 0.818 12.191 1.00 95.62 122 PHE A CA 1
ATOM 964 C C . PHE A 1 122 ? -13.981 1.934 12.083 1.00 95.62 122 PHE A C 1
ATOM 966 O O . PHE A 1 122 ? -13.788 2.668 13.047 1.00 95.62 122 PHE A O 1
ATOM 973 N N . GLU A 1 123 ? -13.355 2.125 10.919 1.00 88.12 123 GLU A N 1
ATOM 974 C CA . GLU A 1 123 ? -12.323 3.153 10.747 1.00 88.12 123 GLU A CA 1
ATOM 975 C C . GLU A 1 123 ? -12.859 4.577 10.903 1.00 88.12 123 GLU A C 1
ATOM 977 O O . GLU A 1 123 ? -12.184 5.419 11.497 1.00 88.12 123 GLU A O 1
ATOM 982 N N . SER A 1 124 ? -14.087 4.821 10.432 1.00 90.50 124 SER A N 1
ATOM 983 C CA . SER A 1 124 ? -14.776 6.115 10.545 1.00 90.50 124 SER A CA 1
ATOM 984 C C . SER A 1 124 ? -15.318 6.432 11.948 1.00 90.50 124 SER A C 1
ATOM 986 O O . SER A 1 124 ? -15.734 7.562 12.202 1.00 90.50 124 SER A O 1
ATOM 988 N N . SER A 1 125 ? -15.327 5.453 12.858 1.00 95.12 125 SER A N 1
ATOM 989 C CA . SER A 1 125 ? -15.844 5.619 14.219 1.00 95.12 125 SER A CA 1
ATOM 990 C C . SER A 1 125 ? -14.843 6.317 15.144 1.00 95.12 125 SER A C 1
ATOM 992 O O . SER A 1 125 ? -13.626 6.185 14.996 1.00 95.12 125 SER A O 1
ATOM 994 N N . ASP A 1 126 ? -15.356 7.020 16.156 1.00 97.00 126 ASP A N 1
ATOM 995 C CA . ASP A 1 126 ? -14.536 7.588 17.228 1.00 97.00 126 ASP A CA 1
ATOM 996 C C . ASP A 1 126 ? -13.972 6.498 18.167 1.00 97.00 126 ASP A C 1
ATOM 998 O O . ASP A 1 126 ? -14.289 5.310 18.054 1.00 97.00 126 ASP A O 1
ATOM 1002 N N . ALA A 1 127 ? -13.116 6.889 19.119 1.00 95.50 127 ALA A N 1
ATOM 1003 C CA . ALA A 1 127 ? -12.463 5.942 20.029 1.00 95.50 127 ALA A CA 1
ATOM 1004 C C . ALA A 1 127 ? -13.471 5.084 20.818 1.00 95.50 127 ALA A C 1
ATOM 1006 O O . ALA A 1 127 ? -13.276 3.879 20.984 1.00 95.50 127 ALA A O 1
ATOM 1007 N N . ARG A 1 128 ? -14.579 5.685 21.268 1.00 97.38 128 ARG A N 1
ATOM 1008 C CA . ARG A 1 128 ? -15.641 4.972 21.989 1.00 97.38 128 ARG A CA 1
ATOM 1009 C C . ARG A 1 128 ? -16.387 4.000 21.072 1.00 97.38 128 ARG A C 1
ATOM 1011 O O . ARG A 1 128 ? -16.699 2.883 21.492 1.00 97.38 128 ARG A O 1
ATOM 1018 N N . GLY A 1 129 ? -16.676 4.413 19.843 1.00 97.25 129 GLY A N 1
ATOM 1019 C CA . GLY A 1 129 ? -17.326 3.613 18.815 1.00 97.25 129 GLY A CA 1
ATOM 1020 C C . GLY A 1 129 ? -16.493 2.392 18.449 1.00 97.25 129 GLY A C 1
ATOM 1021 O O . GLY A 1 129 ? -17.020 1.282 18.489 1.00 97.25 129 GLY A O 1
ATOM 1022 N N . LYS A 1 130 ? -15.183 2.564 18.220 1.00 97.62 130 LYS A N 1
ATOM 1023 C CA . LYS A 1 130 ? -14.251 1.452 17.960 1.00 97.62 130 LYS A CA 1
ATOM 1024 C C . LYS A 1 130 ? -14.272 0.418 19.095 1.00 97.62 130 LYS A C 1
ATOM 1026 O O . LYS A 1 130 ? -14.519 -0.755 18.826 1.00 97.62 130 LYS A O 1
ATOM 1031 N N . ILE A 1 131 ? -14.159 0.855 20.357 1.00 97.38 131 ILE A N 1
ATOM 1032 C CA . ILE A 1 131 ? -14.245 -0.032 21.539 1.00 97.38 131 ILE A CA 1
ATOM 1033 C C . ILE A 1 131 ? -15.595 -0.762 21.603 1.00 97.38 131 ILE A C 1
ATOM 1035 O O . ILE A 1 131 ? -15.672 -1.930 21.977 1.00 97.38 131 ILE A O 1
ATOM 1039 N N . THR A 1 132 ? -16.687 -0.072 21.273 1.00 97.69 132 THR A N 1
ATOM 1040 C CA . THR A 1 132 ? -18.031 -0.662 21.327 1.00 97.69 132 THR A CA 1
ATOM 1041 C C . THR A 1 132 ? -18.207 -1.732 20.252 1.00 97.69 132 THR A C 1
ATOM 1043 O O . THR A 1 132 ? -18.703 -2.816 20.553 1.00 97.69 132 THR A O 1
ATOM 1046 N N . ILE A 1 133 ? -17.779 -1.449 19.018 1.00 96.44 133 ILE A N 1
ATOM 1047 C CA . ILE A 1 133 ? -17.824 -2.401 17.902 1.00 96.44 133 ILE A CA 1
ATOM 1048 C C . ILE A 1 133 ? -17.016 -3.655 18.246 1.00 96.44 133 ILE A C 1
ATOM 1050 O O . ILE A 1 133 ? -17.519 -4.762 18.063 1.00 96.44 133 ILE A O 1
ATOM 1054 N N . GLU A 1 134 ? -15.812 -3.481 18.793 1.00 95.56 134 GLU A N 1
ATOM 1055 C CA . GLU A 1 134 ? -14.942 -4.578 19.226 1.00 95.56 134 GLU A CA 1
ATOM 1056 C C . GLU A 1 134 ? -15.627 -5.456 20.285 1.00 95.56 134 GLU A C 1
ATOM 1058 O O . GLU A 1 134 ? -15.823 -6.649 20.059 1.00 95.56 134 GLU A O 1
ATOM 1063 N N . LYS A 1 135 ? -16.134 -4.862 21.374 1.00 96.00 135 LYS A N 1
ATOM 1064 C CA . LYS A 1 135 ? -16.832 -5.606 22.440 1.00 96.00 135 LYS A CA 1
ATOM 1065 C C . LYS A 1 135 ? -18.065 -6.361 21.949 1.00 96.00 135 LYS A C 1
ATOM 1067 O O . LYS A 1 135 ? -18.331 -7.483 22.388 1.00 96.00 135 LYS A O 1
ATOM 1072 N N . VAL A 1 136 ? -18.856 -5.750 21.065 1.00 95.81 136 VAL A N 1
ATOM 1073 C CA . VAL A 1 136 ? -20.034 -6.408 20.481 1.00 95.81 136 VAL A CA 1
ATOM 1074 C C . VAL A 1 136 ? -19.597 -7.584 19.613 1.00 95.81 136 VAL A C 1
ATOM 1076 O O . VAL A 1 136 ? -20.165 -8.668 19.746 1.00 95.81 136 VAL A O 1
ATOM 1079 N N . ALA A 1 137 ? -18.579 -7.400 18.768 1.00 93.44 137 ALA A N 1
ATOM 1080 C CA . ALA A 1 137 ? -18.045 -8.465 17.928 1.00 93.44 137 ALA A CA 1
ATOM 1081 C C . ALA A 1 137 ? -17.522 -9.641 18.770 1.00 93.44 137 ALA A C 1
ATOM 1083 O O . ALA A 1 137 ? -17.899 -10.781 18.505 1.00 93.44 137 ALA A O 1
ATOM 1084 N N . GLU A 1 138 ? -16.747 -9.373 19.825 1.00 92.31 138 GLU A N 1
ATOM 1085 C CA . GLU A 1 138 ? -16.255 -10.385 20.771 1.00 92.31 138 GLU A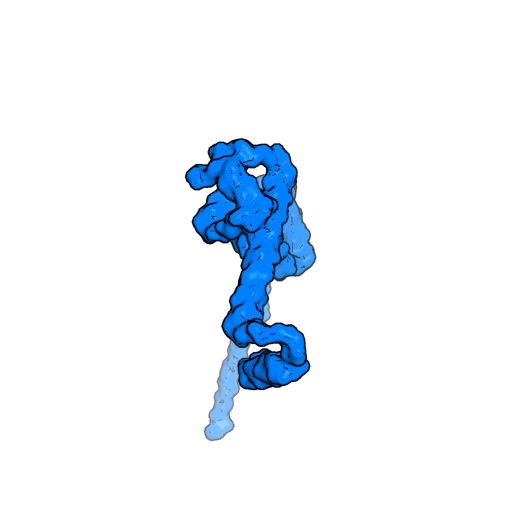 CA 1
ATOM 1086 C C . GLU A 1 138 ? -17.398 -11.146 21.451 1.00 92.31 138 GLU A C 1
ATOM 1088 O O . GLU A 1 138 ? -17.396 -12.381 21.500 1.00 92.31 138 GLU A O 1
ATOM 1093 N N . THR A 1 139 ? -18.405 -10.417 21.940 1.00 93.62 139 THR A N 1
ATOM 1094 C CA . THR A 1 139 ? -19.570 -11.004 22.615 1.00 93.62 139 THR A CA 1
ATOM 1095 C C . THR A 1 139 ? -20.328 -11.934 21.669 1.00 93.62 139 THR A C 1
ATOM 1097 O O . THR A 1 139 ? -20.615 -13.078 22.018 1.00 93.62 139 THR A O 1
ATOM 1100 N N . GLN A 1 140 ? -20.626 -11.476 20.451 1.00 89.62 140 GLN A N 1
ATOM 1101 C CA . GLN A 1 140 ? -21.391 -12.257 19.475 1.00 89.62 140 GLN A CA 1
ATOM 1102 C C . GLN A 1 140 ? -20.590 -13.440 18.910 1.00 89.62 140 GLN A C 1
ATOM 1104 O O . GLN A 1 140 ? -21.152 -14.516 18.708 1.00 89.62 140 GLN A O 1
ATOM 1109 N N . ALA A 1 141 ? -19.276 -13.293 18.717 1.00 86.88 141 ALA A N 1
ATOM 1110 C CA . ALA A 1 141 ? -18.408 -14.398 18.311 1.00 86.88 141 ALA A CA 1
ATOM 1111 C C . ALA A 1 141 ? -18.347 -15.495 19.387 1.00 86.88 141 ALA A C 1
ATOM 1113 O O . ALA A 1 141 ? -18.457 -16.681 19.074 1.00 86.88 141 ALA A O 1
ATOM 1114 N N . SER A 1 142 ? -18.256 -15.102 20.661 1.00 73.25 142 SER A N 1
ATOM 1115 C CA . SER A 1 142 ? -18.214 -16.027 21.802 1.00 73.25 142 SER A CA 1
ATOM 1116 C C . SER A 1 142 ? -19.530 -16.790 21.996 1.00 73.25 142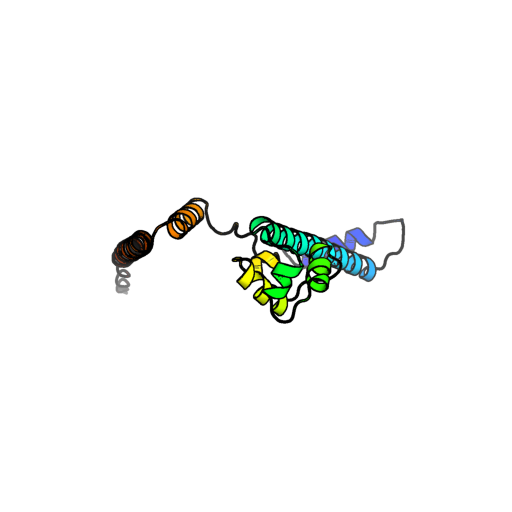 SER A C 1
ATOM 1118 O O . SER A 1 142 ? -19.519 -17.962 22.379 1.00 73.25 142 SER A O 1
ATOM 1120 N N . LEU A 1 143 ? -20.672 -16.166 21.684 1.00 62.22 143 LEU A N 1
ATOM 1121 C CA . LEU A 1 143 ? -21.976 -16.841 21.676 1.00 62.22 143 LEU A CA 1
ATOM 1122 C C . LEU A 1 143 ? -22.055 -17.930 20.598 1.00 62.22 143 LEU A C 1
ATOM 1124 O O . LEU A 1 143 ? -22.681 -18.965 20.820 1.00 62.22 143 LEU A O 1
ATOM 1128 N N . ASN A 1 144 ? -21.371 -17.738 19.470 1.00 56.47 144 ASN A N 1
ATOM 1129 C CA . ASN A 1 144 ? -21.375 -18.688 18.362 1.00 56.47 144 ASN A CA 1
ATOM 1130 C C . ASN A 1 144 ? -20.505 -19.936 18.633 1.00 56.47 144 ASN A C 1
ATOM 1132 O O . ASN A 1 144 ? -20.805 -21.016 18.135 1.00 56.47 144 ASN A O 1
ATOM 1136 N N . VAL A 1 145 ? -19.466 -19.833 19.477 1.00 54.00 145 VAL A N 1
ATOM 1137 C CA . VAL A 1 145 ? -18.652 -20.993 19.912 1.00 54.00 145 VAL A CA 1
ATOM 1138 C C . VAL A 1 145 ? -19.417 -21.882 20.902 1.00 54.00 145 VAL A C 1
ATOM 1140 O O . VAL A 1 145 ? -19.278 -23.103 20.878 1.00 54.00 145 VAL A O 1
ATOM 1143 N N . LYS A 1 146 ? -20.294 -21.296 21.729 1.00 53.88 146 LYS A N 1
ATOM 1144 C CA . LYS A 1 146 ? -21.167 -22.036 22.662 1.00 53.88 146 LYS A CA 1
ATOM 1145 C C . LYS A 1 146 ? -22.268 -22.857 21.972 1.00 53.88 146 LYS A C 1
ATOM 1147 O O . LYS A 1 146 ? -22.940 -23.634 22.643 1.00 53.88 146 LYS A O 1
ATOM 1152 N N . ALA A 1 147 ? -22.443 -22.692 20.659 1.00 49.38 147 ALA A N 1
ATOM 1153 C CA . ALA A 1 147 ? -23.452 -23.368 19.849 1.00 49.38 147 ALA A CA 1
ATOM 1154 C C . ALA A 1 147 ? -22.909 -24.552 19.023 1.00 49.38 147 ALA A C 1
ATOM 1156 O O . ALA A 1 147 ? -23.654 -25.100 18.211 1.00 49.38 147 ALA A O 1
ATOM 1157 N N . LEU A 1 148 ? -21.651 -24.985 19.208 1.00 46.09 148 LEU A N 1
ATOM 1158 C CA . LEU A 1 148 ? -21.239 -26.287 18.676 1.00 46.09 148 LEU A CA 1
ATOM 1159 C C . LEU A 1 148 ? -21.875 -27.394 19.535 1.00 46.09 148 LEU A C 1
ATOM 1161 O O . LEU A 1 148 ? -21.560 -27.478 20.726 1.00 46.09 148 LEU A O 1
ATOM 1165 N N . PRO A 1 149 ? -22.743 -28.263 18.980 1.00 51.69 149 PRO A N 1
ATOM 1166 C CA . PRO A 1 149 ? -23.154 -29.455 19.700 1.00 51.69 149 PRO A CA 1
ATOM 1167 C C . PRO A 1 149 ? -21.902 -30.290 19.974 1.00 51.69 149 PRO A C 1
ATOM 1169 O O . PRO A 1 149 ? -21.096 -30.522 19.068 1.00 51.69 149 PRO A O 1
ATOM 1172 N N . ALA A 1 150 ? -21.735 -30.717 21.228 1.00 55.16 150 ALA A N 1
ATOM 1173 C CA . ALA A 1 150 ? -20.689 -31.657 21.606 1.00 55.16 150 ALA A CA 1
ATOM 1174 C C . ALA A 1 150 ? -20.668 -32.826 20.603 1.00 55.16 150 ALA A C 1
ATOM 1176 O O . ALA A 1 150 ? -21.746 -33.257 20.166 1.00 55.16 150 ALA A O 1
ATOM 1177 N N . PRO A 1 151 ? -19.483 -33.333 20.210 1.00 53.59 151 PRO A N 1
ATOM 1178 C CA . PRO A 1 151 ? -19.416 -34.514 19.364 1.00 53.59 151 PRO A CA 1
ATOM 1179 C C . PRO A 1 151 ? -20.279 -35.597 20.012 1.00 53.59 151 PRO A C 1
ATOM 1181 O O . PRO A 1 151 ? -20.100 -35.900 21.194 1.00 53.59 151 PRO A O 1
ATOM 1184 N N . LYS A 1 152 ? -21.269 -36.115 19.266 1.00 56.16 152 LYS A N 1
ATOM 1185 C CA . LYS A 1 152 ? -22.102 -37.224 19.745 1.00 56.16 152 LYS A CA 1
ATOM 1186 C C . LYS A 1 152 ? -21.149 -38.298 20.274 1.00 56.16 152 LYS A C 1
ATOM 1188 O O . LYS A 1 152 ? -20.199 -38.613 19.550 1.00 56.16 152 LYS A O 1
ATOM 1193 N N . PRO A 1 153 ? -21.362 -38.832 21.493 1.00 45.94 153 PRO A N 1
ATOM 1194 C CA . PRO A 1 153 ? -20.554 -39.943 21.963 1.00 45.94 153 PRO A CA 1
ATOM 1195 C C . PRO A 1 153 ? -20.610 -41.011 20.878 1.00 45.94 153 PRO A C 1
ATOM 1197 O O . PRO A 1 153 ? -21.699 -41.347 20.401 1.00 45.94 153 PRO A O 1
ATOM 1200 N N . ALA A 1 154 ? -19.430 -41.428 20.411 1.00 50.22 154 ALA A N 1
ATOM 1201 C CA . ALA A 1 154 ? -19.307 -42.494 19.436 1.00 50.22 154 ALA A CA 1
ATOM 1202 C C . ALA A 1 154 ? -20.147 -43.650 19.967 1.00 50.22 154 ALA A C 1
ATOM 1204 O O . ALA A 1 154 ? -19.896 -44.135 21.069 1.00 50.22 154 ALA A O 1
ATOM 1205 N N . SER A 1 155 ? -21.208 -43.986 19.234 1.00 50.50 155 SER A N 1
ATOM 1206 C CA . SER A 1 155 ? -22.090 -45.090 19.568 1.00 50.50 155 SER A CA 1
ATOM 1207 C C . SER A 1 155 ? -21.221 -46.293 19.893 1.00 50.50 155 SER A C 1
ATOM 1209 O O . SER A 1 155 ? -20.446 -46.720 19.033 1.00 50.50 155 SER A O 1
ATOM 1211 N N . GLU A 1 156 ? -21.331 -46.791 21.125 1.00 51.38 156 GLU A N 1
ATOM 1212 C CA . GLU A 1 156 ? -20.831 -48.103 21.505 1.00 51.38 156 GLU A CA 1
ATOM 1213 C C . GLU A 1 156 ? -21.266 -49.083 20.422 1.00 51.38 156 GLU A C 1
ATOM 1215 O O . GLU A 1 156 ? -22.454 -49.357 20.231 1.00 51.38 156 GLU A O 1
ATOM 1220 N N . SER A 1 157 ? -20.280 -49.546 19.659 1.00 47.06 157 SER A N 1
ATOM 1221 C CA . SER A 1 157 ? -20.443 -50.640 18.724 1.00 47.06 157 SER A CA 1
ATOM 1222 C C . SER A 1 157 ? -20.666 -51.888 19.563 1.00 47.06 157 SER A C 1
ATOM 1224 O O . SER A 1 157 ? -19.731 -52.607 19.899 1.00 47.06 157 SER A O 1
ATOM 1226 N N . GLN A 1 158 ? -21.920 -52.120 19.941 1.00 49.75 158 GLN A N 1
ATOM 1227 C CA . GLN A 1 158 ? -22.381 -53.448 20.291 1.00 49.75 158 GLN A CA 1
ATOM 1228 C C . GLN A 1 158 ? -22.245 -54.318 19.040 1.00 49.75 158 GLN A C 1
ATOM 1230 O O . GLN A 1 158 ? -23.081 -54.230 18.136 1.00 49.75 158 GLN A O 1
ATOM 1235 N N . ARG A 1 159 ? -21.167 -55.103 18.987 1.00 44.03 159 ARG A N 1
ATOM 1236 C CA . ARG A 1 159 ? -21.089 -56.485 18.486 1.00 44.03 159 ARG A CA 1
ATOM 1237 C C . ARG A 1 159 ? -19.666 -57.006 18.610 1.00 44.03 159 ARG A C 1
ATOM 1239 O O . ARG A 1 159 ? -18.752 -56.315 18.115 1.00 44.03 159 ARG A O 1
#

pLDDT: mean 81.1, std 19.0, range [41.31, 98.56]

Sequence (159 aa):
MDKTIYAKRVFLQVINNPKGHRSFGDTLQSKAQDEIMEFKVESGRRLRQCRDRLGLTLEELAARTPGISASRISNYEQALRLMRQPEAIKLAKVLGVSAAYLMCVDDGSWLPPRARKLLDLFESSDARGKITIEKVAETQASLNVKALPAPKPASESQR

Foldseek 3Di:
DDPVVVVVVLVVVQVPDPDDPDDPVNVVVVVVVVVLQVQLQQLLVQLVVLCVVVVHQLCRLQVQFPPAHSVNNVCSNVSVDDDDQVRLPRSCVVSVHHSCCSRVVDVVPVQDPVRVVLVVQLVPDDPVSVVVSVVVVVVVVVVVVVPDDDDDPDPPPDD

Radius of gyration: 25.41 Å; chains: 1; bounding box: 40×71×64 Å